Protein AF-A0A4U6C9S7-F1 (afdb_monomer_lite)

Radius of gyration: 25.74 Å; chains: 1; bounding box: 80×56×68 Å

Sequence (152 aa):
MRSLLEGLTTAAFFLFNPWSIAMANDNPYAERSATVLPITLEMDRGAADALARRSLSDLQAIYAQLQKEADQSEELISDGGVACACDVAHSNLLIVIGFSINKLDGEGRYQDWMEDDSLGLLADYRQLVAACGEDAQSPAFSGITDEMIEKL

Structure (mmCIF, N/CA/C/O backbone):
data_AF-A0A4U6C9S7-F1
#
_entry.id   AF-A0A4U6C9S7-F1
#
loop_
_atom_site.group_PDB
_atom_site.id
_atom_site.type_symbol
_atom_site.label_atom_id
_atom_site.label_alt_id
_atom_site.label_comp_id
_atom_site.label_asym_id
_atom_site.label_entity_id
_atom_site.label_seq_id
_atom_site.pdbx_PDB_ins_code
_atom_site.Cartn_x
_atom_site.Cartn_y
_atom_site.Cartn_z
_atom_site.occupancy
_atom_site.B_iso_or_equiv
_atom_site.auth_seq_id
_atom_site.auth_comp_id
_atom_site.auth_asym_id
_atom_site.auth_atom_id
_atom_site.pdbx_PDB_model_num
ATOM 1 N N . MET A 1 1 ? 59.246 -45.117 -50.446 1.00 45.22 1 MET A N 1
ATOM 2 C CA . MET A 1 1 ? 60.288 -44.207 -49.908 1.00 45.22 1 MET A CA 1
ATOM 3 C C . MET A 1 1 ? 59.875 -42.773 -50.216 1.00 45.22 1 MET A C 1
ATOM 5 O O . MET A 1 1 ? 59.567 -42.537 -51.376 1.00 45.22 1 MET A O 1
ATOM 9 N N . ARG A 1 2 ? 59.924 -41.880 -49.202 1.00 36.47 2 ARG A N 1
ATOM 10 C CA . ARG A 1 2 ? 59.472 -40.455 -49.144 1.00 36.47 2 ARG A CA 1
ATOM 11 C C . ARG A 1 2 ? 57.944 -40.271 -49.114 1.00 36.47 2 ARG A C 1
ATOM 13 O O . ARG A 1 2 ? 57.284 -40.858 -49.954 1.00 36.47 2 ARG A O 1
ATOM 20 N N . SER A 1 3 ? 57.291 -39.525 -48.216 1.00 41.88 3 SER A N 1
ATOM 21 C CA . SER A 1 3 ? 57.634 -38.669 -47.053 1.00 41.88 3 SER A CA 1
ATOM 22 C C . SER A 1 3 ? 56.383 -38.657 -46.137 1.00 41.88 3 SER A C 1
ATOM 24 O O . SER A 1 3 ? 55.277 -38.668 -46.664 1.00 41.88 3 SER A O 1
ATOM 26 N N . LEU A 1 4 ? 56.464 -38.900 -44.819 1.00 42.44 4 LEU A N 1
ATOM 27 C CA . LEU A 1 4 ? 56.493 -37.900 -43.720 1.00 42.44 4 LEU A CA 1
ATOM 28 C C . LEU A 1 4 ? 55.598 -36.664 -43.981 1.00 42.44 4 LEU A C 1
ATOM 30 O O . LEU A 1 4 ? 55.855 -35.932 -44.928 1.00 42.44 4 LEU A O 1
ATOM 34 N N . LEU A 1 5 ? 54.433 -36.569 -43.320 1.00 43.34 5 LEU A N 1
ATOM 35 C CA . LEU A 1 5 ? 54.177 -35.848 -42.048 1.00 43.34 5 LEU A CA 1
ATOM 36 C C . LEU A 1 5 ? 54.354 -34.330 -42.194 1.00 43.34 5 LEU A C 1
ATOM 38 O O . LEU A 1 5 ? 55.490 -33.901 -42.325 1.00 43.34 5 LEU A O 1
ATOM 42 N N . GLU A 1 6 ? 53.248 -33.567 -42.140 1.00 41.81 6 GLU A N 1
ATOM 43 C CA . GLU A 1 6 ? 53.108 -32.241 -41.491 1.00 41.81 6 GLU A CA 1
ATOM 44 C C . GLU A 1 6 ? 51.760 -31.558 -41.832 1.00 41.81 6 GLU A C 1
ATOM 46 O O . GLU A 1 6 ? 51.285 -31.645 -42.962 1.00 41.81 6 GLU A O 1
ATOM 51 N N . GLY A 1 7 ? 51.159 -30.868 -40.846 1.00 40.44 7 GLY A N 1
ATOM 52 C CA . GLY A 1 7 ? 50.016 -29.945 -41.012 1.00 40.44 7 GLY A CA 1
ATOM 53 C C . GLY A 1 7 ? 48.749 -30.335 -40.230 1.00 40.44 7 GLY A C 1
ATOM 54 O O . GLY A 1 7 ? 47.792 -30.818 -40.818 1.00 40.44 7 GLY A O 1
ATOM 55 N N . LEU A 1 8 ? 48.743 -30.366 -38.892 1.00 39.09 8 LEU A N 1
ATOM 56 C CA . LEU A 1 8 ? 48.376 -29.245 -38.001 1.00 39.09 8 LEU A CA 1
ATOM 57 C C . LEU A 1 8 ? 47.035 -28.546 -38.332 1.00 39.09 8 LEU A C 1
ATOM 59 O O . LEU A 1 8 ? 46.944 -27.707 -39.219 1.00 39.09 8 LEU A O 1
ATOM 63 N N . THR A 1 9 ? 46.033 -28.881 -37.507 1.00 49.31 9 THR A N 1
ATOM 64 C CA . THR A 1 9 ? 45.020 -27.988 -36.906 1.00 49.31 9 THR A CA 1
ATOM 65 C C . THR A 1 9 ? 44.310 -26.978 -37.806 1.00 49.31 9 THR A C 1
ATOM 67 O O . THR A 1 9 ? 44.806 -25.880 -38.041 1.00 49.31 9 THR A O 1
ATOM 70 N N . THR A 1 10 ? 43.046 -27.253 -38.125 1.00 49.88 10 THR A N 1
ATOM 71 C CA . THR A 1 10 ? 42.053 -26.186 -38.311 1.00 49.88 10 THR A CA 1
ATOM 72 C C . THR A 1 10 ? 40.970 -26.340 -37.257 1.00 49.88 10 THR A C 1
ATOM 74 O O . THR A 1 10 ? 40.207 -27.302 -37.226 1.00 49.88 10 THR A O 1
ATOM 77 N N . ALA A 1 11 ? 41.024 -25.398 -36.320 1.00 48.28 11 ALA A N 1
ATOM 78 C CA . ALA A 1 11 ? 40.131 -25.239 -35.199 1.00 48.28 11 ALA A CA 1
ATOM 79 C C . ALA A 1 11 ? 38.677 -25.099 -35.657 1.00 48.28 11 ALA A C 1
ATOM 81 O O . ALA A 1 11 ? 38.380 -24.521 -36.704 1.00 48.28 11 ALA A O 1
ATOM 82 N N . ALA A 1 12 ? 37.789 -25.613 -34.811 1.00 44.81 12 ALA A N 1
ATOM 83 C CA . ALA A 1 12 ? 36.359 -25.409 -34.868 1.00 44.81 12 ALA A CA 1
ATOM 84 C C . ALA A 1 12 ? 36.036 -23.913 -35.014 1.00 44.81 12 ALA A C 1
ATOM 86 O O . ALA A 1 12 ? 36.197 -23.132 -34.076 1.00 44.81 12 ALA A O 1
ATOM 87 N N . PHE A 1 13 ? 35.544 -23.529 -36.190 1.00 42.28 13 PHE A N 1
ATOM 88 C CA . PHE A 1 13 ? 34.789 -22.297 -36.379 1.00 42.28 13 PHE A CA 1
ATOM 89 C C . PHE A 1 13 ? 33.428 -22.479 -35.691 1.00 42.28 13 PHE A C 1
ATOM 91 O O . PHE A 1 13 ? 32.409 -22.738 -36.328 1.00 42.28 13 PHE A O 1
ATOM 98 N N . PHE A 1 14 ? 33.413 -22.375 -34.360 1.00 45.00 14 PHE A N 1
ATOM 99 C CA . PHE A 1 14 ? 32.213 -21.949 -33.653 1.00 45.00 14 PHE A CA 1
ATOM 100 C C . PHE A 1 14 ? 31.974 -20.504 -34.076 1.00 45.00 14 PHE A C 1
ATOM 102 O O . PHE A 1 14 ? 32.587 -19.572 -33.558 1.00 45.00 14 PHE A O 1
ATOM 109 N N . LEU A 1 15 ? 31.123 -20.338 -35.086 1.00 44.00 15 LEU A N 1
ATOM 110 C CA . LEU A 1 15 ? 30.484 -19.071 -35.391 1.00 44.00 15 LEU A CA 1
ATOM 111 C C . LEU A 1 15 ? 29.686 -18.676 -34.147 1.00 44.00 15 LEU A C 1
ATOM 113 O O . LEU A 1 15 ? 28.541 -19.087 -33.965 1.00 44.00 15 LEU A O 1
ATOM 117 N N . PHE A 1 16 ? 30.341 -17.923 -33.263 1.00 45.50 16 PHE A N 1
ATOM 118 C CA . PHE A 1 16 ? 29.697 -17.110 -32.249 1.00 45.50 16 PHE A CA 1
ATOM 119 C C . PHE A 1 16 ? 28.733 -16.194 -32.986 1.00 45.50 16 PHE A C 1
ATOM 121 O O . PHE A 1 16 ? 29.134 -15.200 -33.585 1.00 45.50 16 PHE A O 1
ATOM 128 N N . ASN A 1 17 ? 27.467 -16.590 -33.002 1.00 40.88 17 ASN A N 1
ATOM 129 C CA . ASN A 1 17 ? 26.383 -15.744 -33.441 1.00 40.88 17 ASN A CA 1
ATOM 130 C C . ASN A 1 17 ? 26.267 -14.618 -32.397 1.00 40.88 17 ASN A C 1
ATOM 132 O O . ASN A 1 17 ? 25.913 -14.905 -31.251 1.00 40.88 17 ASN A O 1
ATOM 136 N N . PRO A 1 18 ? 26.577 -13.351 -32.726 1.00 47.44 18 PRO A N 1
ATOM 137 C CA . PRO A 1 18 ? 26.525 -12.262 -31.750 1.00 47.44 18 PRO A CA 1
ATOM 138 C C . PRO A 1 18 ? 25.083 -11.913 -31.340 1.00 47.44 18 PRO A C 1
ATOM 140 O O . PRO A 1 18 ? 24.868 -11.044 -30.505 1.00 47.44 18 PRO A O 1
ATOM 143 N N . TRP A 1 19 ? 24.086 -12.599 -31.908 1.00 44.34 19 TRP A N 1
ATOM 144 C CA . TRP A 1 19 ? 22.662 -12.369 -31.666 1.00 44.34 19 TRP A CA 1
ATOM 145 C C . TRP A 1 19 ? 22.139 -13.084 -30.416 1.00 44.34 19 TRP A C 1
ATOM 147 O O . TRP A 1 19 ? 20.997 -12.879 -30.025 1.00 44.34 19 TRP A O 1
ATOM 157 N N . SER A 1 20 ? 22.969 -13.892 -29.752 1.00 41.72 20 SER A N 1
ATOM 158 C CA . SER A 1 20 ? 22.602 -14.538 -28.486 1.00 41.72 20 SER A CA 1
ATOM 159 C C . SER A 1 20 ? 22.858 -13.667 -27.246 1.00 41.72 20 SER A C 1
ATOM 161 O O . SER A 1 20 ? 22.612 -14.130 -26.140 1.00 41.72 20 SER A O 1
ATOM 163 N N . ILE A 1 21 ? 23.324 -12.419 -27.401 1.00 46.47 21 ILE A N 1
ATOM 164 C CA . ILE A 1 21 ? 23.590 -11.483 -26.284 1.00 46.47 21 ILE A CA 1
ATOM 165 C C . ILE A 1 21 ? 22.550 -10.341 -26.246 1.00 46.47 21 ILE A C 1
ATOM 167 O O . ILE A 1 21 ? 22.832 -9.248 -25.772 1.00 46.47 21 ILE A O 1
ATOM 171 N N . ALA A 1 22 ? 21.341 -10.567 -26.771 1.00 44.22 22 ALA A N 1
ATOM 172 C CA . ALA A 1 22 ? 20.268 -9.564 -26.801 1.00 44.22 22 ALA A CA 1
ATOM 173 C C . ALA A 1 22 ? 18.953 -10.021 -26.136 1.00 44.22 22 ALA A C 1
ATOM 175 O O . ALA A 1 22 ? 17.922 -9.409 -26.375 1.00 44.22 22 ALA A O 1
ATOM 176 N N . MET A 1 23 ? 18.973 -11.074 -25.308 1.00 44.22 23 MET A N 1
ATOM 177 C CA . MET A 1 23 ? 17.801 -11.532 -24.533 1.00 44.22 23 MET A CA 1
ATOM 178 C C . MET A 1 23 ? 18.151 -11.694 -23.051 1.00 44.22 23 MET A C 1
ATOM 180 O O . MET A 1 23 ? 18.011 -12.763 -22.462 1.00 44.22 23 MET A O 1
ATO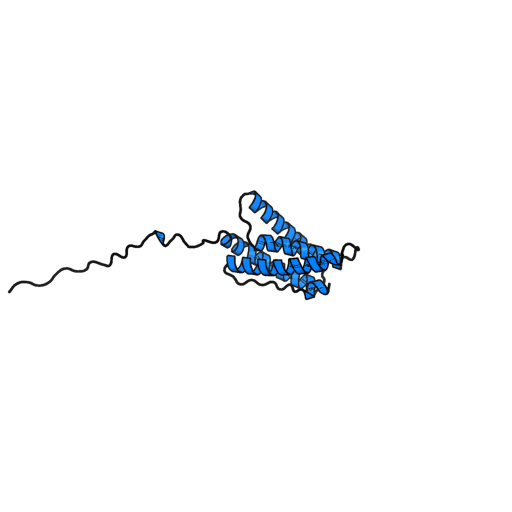M 184 N N . ALA A 1 24 ? 18.709 -10.641 -22.459 1.00 44.31 24 ALA A N 1
ATOM 185 C CA . ALA A 1 24 ? 19.038 -10.602 -21.038 1.00 44.31 24 ALA A CA 1
ATOM 186 C C . ALA A 1 24 ? 18.510 -9.308 -20.404 1.00 44.31 24 ALA A C 1
ATOM 188 O O . ALA A 1 24 ? 19.287 -8.559 -19.826 1.00 44.31 24 ALA A O 1
ATOM 189 N N . ASN A 1 25 ? 17.219 -9.015 -20.622 1.00 52.69 25 ASN A N 1
ATOM 190 C CA . ASN A 1 25 ? 16.220 -8.595 -19.622 1.00 52.69 25 ASN A CA 1
ATOM 191 C C . ASN A 1 25 ? 14.920 -8.190 -20.363 1.00 52.69 25 ASN A C 1
ATOM 193 O O . ASN A 1 25 ? 14.661 -7.009 -20.562 1.00 52.69 25 ASN A O 1
ATOM 197 N N . ASP A 1 26 ? 14.131 -9.159 -20.849 1.00 70.38 26 ASP A N 1
ATOM 198 C CA . ASP A 1 26 ? 12.920 -8.880 -21.656 1.00 70.38 26 ASP A CA 1
ATOM 199 C C . ASP A 1 26 ? 11.729 -8.351 -20.835 1.00 70.38 26 ASP A C 1
ATOM 201 O O . ASP A 1 26 ? 10.683 -8.025 -21.396 1.00 70.38 26 ASP A O 1
ATOM 205 N N . ASN A 1 27 ? 11.862 -8.279 -19.508 1.00 80.88 27 ASN A N 1
ATOM 206 C CA . ASN A 1 27 ? 10.834 -7.733 -18.638 1.00 80.88 27 ASN A CA 1
ATOM 207 C C . ASN A 1 27 ? 11.064 -6.222 -18.432 1.00 80.88 27 ASN A C 1
ATOM 209 O O . ASN A 1 27 ? 12.010 -5.856 -17.725 1.00 80.88 27 ASN A O 1
ATOM 213 N N . PRO A 1 28 ? 10.204 -5.338 -18.977 1.00 87.44 28 PRO A N 1
ATOM 214 C CA . PRO A 1 28 ? 10.366 -3.890 -18.831 1.00 87.44 28 PRO A CA 1
ATOM 215 C C . PRO A 1 28 ? 10.209 -3.405 -17.380 1.00 87.44 28 PRO A C 1
ATOM 217 O O . PRO A 1 28 ? 10.579 -2.274 -17.077 1.00 87.44 28 PRO A O 1
ATOM 220 N N . TYR A 1 29 ? 9.686 -4.243 -16.481 1.00 92.38 29 TYR A N 1
ATOM 221 C CA . TYR A 1 29 ? 9.421 -3.904 -15.084 1.00 92.38 29 TYR A CA 1
ATOM 222 C C . TYR A 1 29 ? 10.544 -4.326 -14.129 1.00 92.38 29 TYR A C 1
ATOM 224 O O . TYR A 1 29 ? 10.540 -3.898 -12.976 1.00 92.38 29 TYR A O 1
ATOM 232 N N . ALA A 1 30 ? 11.501 -5.153 -14.567 1.00 93.44 30 ALA A N 1
ATOM 233 C CA . ALA A 1 30 ? 12.445 -5.826 -13.669 1.00 93.44 30 ALA A CA 1
ATOM 234 C C . ALA A 1 30 ? 13.340 -4.858 -12.873 1.00 93.44 30 ALA A C 1
ATOM 236 O O . ALA A 1 30 ? 13.495 -5.011 -11.664 1.00 93.44 30 ALA A O 1
ATOM 237 N N . GLU A 1 31 ? 13.903 -3.832 -13.522 1.00 93.75 31 GLU A N 1
ATOM 238 C CA . GLU A 1 31 ? 14.782 -2.852 -12.858 1.00 93.75 31 GLU A CA 1
ATOM 239 C C . GLU A 1 31 ? 14.026 -2.017 -11.816 1.00 93.75 31 GLU A C 1
ATOM 241 O O . GLU A 1 31 ? 14.488 -1.832 -10.683 1.00 93.75 31 GLU A O 1
ATOM 246 N N . ARG A 1 32 ? 12.826 -1.550 -12.182 1.00 94.25 32 ARG A N 1
ATOM 247 C CA . ARG A 1 32 ? 11.958 -0.793 -11.280 1.00 94.25 32 ARG A CA 1
ATOM 248 C C . ARG A 1 32 ? 11.519 -1.670 -10.108 1.00 94.25 32 ARG A C 1
ATOM 250 O O . ARG A 1 32 ? 11.694 -1.264 -8.965 1.00 94.25 32 ARG A O 1
ATOM 257 N N . SER A 1 33 ? 11.056 -2.890 -10.370 1.00 95.94 33 SER A N 1
ATOM 258 C CA . SER A 1 33 ? 10.625 -3.836 -9.334 1.00 95.94 33 SER A CA 1
ATOM 259 C C . SER A 1 33 ? 11.749 -4.173 -8.359 1.00 95.94 33 SER A C 1
ATOM 261 O O . SER A 1 33 ? 11.547 -4.105 -7.151 1.00 95.94 33 SER A O 1
ATOM 263 N N . ALA A 1 34 ? 12.965 -4.436 -8.850 1.00 96.19 34 ALA A N 1
ATOM 264 C CA . ALA A 1 34 ? 14.128 -4.690 -7.996 1.00 96.19 34 ALA A CA 1
ATOM 265 C C . ALA A 1 34 ? 14.486 -3.491 -7.100 1.00 96.19 34 ALA A C 1
ATOM 267 O O . ALA A 1 34 ? 14.971 -3.672 -5.983 1.00 96.19 34 ALA A O 1
ATOM 268 N N . THR A 1 35 ? 14.227 -2.272 -7.578 1.00 95.06 35 THR A N 1
ATOM 269 C CA . THR A 1 35 ? 14.458 -1.035 -6.823 1.00 95.06 35 THR A CA 1
ATOM 270 C C . THR A 1 35 ? 13.393 -0.810 -5.749 1.00 95.06 35 THR A C 1
ATOM 272 O O . THR A 1 35 ? 13.722 -0.403 -4.636 1.00 95.06 35 THR A O 1
ATOM 275 N N . VAL A 1 36 ? 12.122 -1.060 -6.070 1.00 96.25 36 VAL A N 1
ATOM 276 C CA . VAL A 1 36 ? 10.987 -0.717 -5.195 1.00 96.25 36 VAL A CA 1
ATOM 277 C C . VAL A 1 36 ? 10.681 -1.809 -4.184 1.00 96.25 36 VAL A C 1
ATOM 279 O O . VAL A 1 36 ? 10.319 -1.499 -3.052 1.00 96.25 36 VAL A O 1
ATOM 282 N N . LEU A 1 37 ? 10.869 -3.079 -4.547 1.00 97.50 37 LEU A N 1
ATOM 283 C CA . LEU A 1 37 ? 10.482 -4.213 -3.713 1.00 97.50 37 LEU A CA 1
ATOM 284 C C . LEU A 1 37 ? 11.003 -4.140 -2.262 1.00 97.50 37 LEU A C 1
ATOM 286 O O . LEU A 1 37 ? 10.219 -4.423 -1.354 1.00 97.50 37 LEU A O 1
ATOM 290 N N . PRO A 1 38 ? 12.259 -3.734 -1.977 1.00 97.44 38 PRO A N 1
ATOM 291 C CA . PRO A 1 38 ? 12.719 -3.577 -0.597 1.00 97.44 38 PRO A CA 1
ATOM 292 C C . PRO A 1 38 ? 11.881 -2.578 0.214 1.00 97.44 38 PRO A C 1
ATOM 294 O O . PRO A 1 38 ? 11.576 -2.848 1.375 1.00 97.44 38 PRO A O 1
ATOM 297 N N . ILE A 1 39 ? 11.473 -1.469 -0.410 1.00 96.62 39 ILE A N 1
ATOM 298 C CA . ILE A 1 39 ? 10.630 -0.431 0.198 1.00 96.62 39 ILE A CA 1
ATOM 299 C C . ILE A 1 39 ? 9.229 -0.999 0.443 1.00 96.62 39 ILE A C 1
ATOM 301 O O . ILE A 1 39 ? 8.693 -0.873 1.543 1.00 96.62 39 ILE A O 1
ATOM 305 N N . THR A 1 40 ? 8.664 -1.706 -0.541 1.00 97.62 40 THR A N 1
ATOM 306 C CA . THR A 1 40 ? 7.357 -2.366 -0.411 1.00 97.62 40 THR A CA 1
ATOM 307 C C . THR A 1 40 ? 7.328 -3.344 0.762 1.00 97.62 40 THR A C 1
ATOM 309 O O . THR A 1 40 ? 6.391 -3.317 1.554 1.00 97.62 40 THR A O 1
ATOM 312 N N . LEU A 1 41 ? 8.360 -4.181 0.916 1.00 98.25 41 LEU A N 1
ATOM 313 C CA . LEU A 1 41 ? 8.443 -5.162 2.005 1.00 98.25 41 LEU A CA 1
ATOM 314 C C . LEU A 1 41 ? 8.711 -4.521 3.374 1.00 98.25 41 LEU A C 1
ATOM 316 O O . LEU A 1 41 ? 8.324 -5.073 4.407 1.00 98.25 41 LEU A O 1
ATOM 320 N N . GLU A 1 42 ? 9.396 -3.379 3.415 1.00 98.06 42 GLU A N 1
ATOM 321 C CA . GLU A 1 42 ? 9.548 -2.597 4.642 1.00 98.06 42 GLU A CA 1
ATOM 322 C C . GLU A 1 42 ? 8.208 -2.001 5.087 1.00 98.06 42 GLU A C 1
ATOM 324 O O . GLU A 1 42 ? 7.825 -2.167 6.250 1.00 98.06 42 GLU A O 1
ATOM 329 N N . MET A 1 43 ? 7.468 -1.386 4.160 1.00 97.88 43 MET A N 1
ATOM 330 C CA . MET A 1 43 ? 6.143 -0.830 4.434 1.00 97.88 43 MET A CA 1
ATOM 331 C C . MET A 1 43 ? 5.128 -1.911 4.806 1.00 97.88 43 MET A C 1
ATOM 333 O O . MET A 1 43 ? 4.385 -1.718 5.763 1.00 97.88 43 MET A O 1
ATOM 337 N N . ASP A 1 44 ? 5.139 -3.060 4.123 1.00 98.50 44 ASP A N 1
ATOM 338 C CA . ASP A 1 44 ? 4.313 -4.225 4.464 1.00 98.50 44 ASP A CA 1
ATOM 339 C C . ASP A 1 44 ? 4.512 -4.651 5.923 1.00 98.50 44 ASP A C 1
ATOM 341 O O . ASP A 1 44 ? 3.556 -4.777 6.688 1.00 98.50 44 ASP A O 1
ATOM 345 N N . ARG A 1 45 ? 5.775 -4.811 6.337 1.00 98.62 45 ARG A N 1
ATOM 346 C CA . ARG A 1 45 ? 6.118 -5.217 7.701 1.00 98.62 45 ARG A CA 1
ATOM 347 C C . ARG A 1 45 ? 5.657 -4.185 8.725 1.00 98.62 45 ARG A C 1
ATOM 349 O O . ARG A 1 45 ? 5.123 -4.564 9.766 1.00 98.62 45 ARG A O 1
ATOM 356 N N . GLY A 1 46 ? 5.877 -2.901 8.439 1.00 98.44 46 GLY A N 1
ATOM 357 C CA . GLY A 1 46 ? 5.414 -1.807 9.291 1.00 98.44 46 GLY A CA 1
ATOM 358 C C . GLY A 1 46 ? 3.891 -1.794 9.422 1.00 98.44 46 GLY A C 1
ATOM 359 O O . GLY A 1 46 ? 3.371 -1.688 10.530 1.00 98.44 46 GLY A O 1
ATOM 360 N N . ALA A 1 47 ? 3.178 -1.970 8.309 1.00 98.44 47 ALA A N 1
ATOM 361 C CA . ALA A 1 47 ? 1.722 -2.028 8.269 1.00 98.44 47 ALA A CA 1
ATOM 362 C C . ALA A 1 47 ? 1.176 -3.229 9.043 1.00 98.44 47 ALA A C 1
ATOM 364 O O . ALA A 1 47 ? 0.288 -3.056 9.873 1.00 98.44 47 ALA A O 1
ATOM 365 N N . ALA A 1 48 ? 1.734 -4.423 8.840 1.00 98.62 48 ALA A N 1
ATOM 366 C CA . ALA A 1 48 ? 1.327 -5.624 9.562 1.00 98.62 48 ALA A CA 1
ATOM 367 C C . ALA A 1 48 ? 1.474 -5.456 11.085 1.00 98.62 48 ALA A C 1
ATOM 369 O O . ALA A 1 48 ? 0.557 -5.782 11.840 1.00 98.62 48 ALA A O 1
ATOM 370 N N . ASP A 1 49 ? 2.596 -4.898 11.547 1.00 98.56 49 ASP A N 1
ATOM 371 C CA . ASP A 1 49 ? 2.826 -4.623 12.969 1.00 98.56 49 ASP A CA 1
ATOM 372 C C . ASP A 1 49 ? 1.881 -3.536 13.520 1.00 98.56 49 ASP A C 1
ATOM 374 O O . ASP A 1 49 ? 1.311 -3.687 14.605 1.00 98.56 49 ASP A O 1
ATOM 378 N N . ALA A 1 50 ? 1.658 -2.458 12.765 1.00 98.44 50 ALA A N 1
ATOM 379 C CA . ALA A 1 50 ? 0.748 -1.386 13.154 1.00 98.44 50 ALA A CA 1
ATOM 380 C C . ALA A 1 50 ? -0.711 -1.868 13.246 1.00 98.44 50 ALA A C 1
ATOM 382 O O . ALA A 1 50 ? -1.394 -1.552 14.222 1.00 98.44 50 ALA A O 1
ATOM 383 N N . LEU A 1 51 ? -1.167 -2.678 12.286 1.00 98.38 51 LEU A N 1
ATOM 384 C CA . LEU A 1 51 ? -2.495 -3.299 12.286 1.00 98.38 51 LEU A CA 1
ATOM 385 C C . LEU A 1 51 ? -2.652 -4.276 13.458 1.00 98.38 51 LEU A C 1
ATOM 387 O O . LEU A 1 51 ? -3.620 -4.182 14.211 1.00 98.38 51 LEU A O 1
ATOM 391 N N . ALA A 1 52 ? -1.670 -5.155 13.685 1.00 97.69 52 ALA A N 1
ATOM 392 C CA . ALA A 1 52 ? -1.703 -6.118 14.788 1.00 97.69 52 ALA A CA 1
ATOM 393 C C . ALA A 1 52 ? -1.809 -5.438 16.165 1.00 97.69 52 ALA A C 1
ATOM 395 O O . ALA A 1 52 ? -2.495 -5.934 17.062 1.00 97.69 52 ALA A O 1
ATOM 396 N N . ARG A 1 53 ? -1.150 -4.285 16.333 1.00 97.44 53 ARG A N 1
ATOM 397 C CA . ARG A 1 53 ? -1.188 -3.482 17.566 1.00 97.44 53 ARG A CA 1
ATOM 398 C C . ARG A 1 53 ? -2.307 -2.440 17.590 1.00 97.44 53 ARG A C 1
ATOM 400 O O . ARG A 1 53 ? -2.466 -1.775 18.611 1.00 97.44 53 ARG A O 1
ATOM 407 N N . ARG A 1 54 ? -3.067 -2.295 16.497 1.00 97.06 54 ARG A N 1
ATOM 408 C CA . ARG A 1 54 ? -4.107 -1.267 16.304 1.00 97.06 54 ARG A CA 1
ATOM 409 C C . ARG A 1 54 ? -3.589 0.151 16.562 1.00 97.06 54 ARG A C 1
ATOM 411 O O . ARG A 1 54 ? -4.244 0.977 17.195 1.00 97.06 54 ARG A O 1
ATOM 418 N N . SER A 1 55 ? -2.365 0.417 16.117 1.00 97.62 55 SER A N 1
ATOM 419 C CA . SER A 1 55 ? -1.664 1.670 16.380 1.00 97.62 55 SER A CA 1
ATOM 420 C C . SER A 1 55 ? -2.064 2.738 15.363 1.00 97.62 55 SER A C 1
ATOM 422 O O . SER A 1 55 ? -1.528 2.786 14.257 1.00 97.62 55 SER A O 1
ATOM 424 N N . LEU A 1 56 ? -3.001 3.616 15.737 1.00 96.88 56 LEU A N 1
ATOM 425 C CA . LEU A 1 56 ? -3.480 4.697 14.866 1.00 96.88 56 LEU A CA 1
ATOM 426 C C . LEU A 1 56 ? -2.339 5.608 14.379 1.00 96.88 56 LEU A C 1
ATOM 428 O O . LEU A 1 56 ? -2.283 5.937 13.197 1.00 96.88 56 LEU A O 1
ATOM 432 N N . SER A 1 57 ? -1.408 5.982 15.262 1.00 97.81 57 SER A N 1
ATOM 433 C CA . SER A 1 57 ? -0.285 6.860 14.908 1.00 97.81 57 SER A CA 1
ATOM 434 C C . SER A 1 57 ? 0.685 6.214 13.921 1.00 97.81 57 SER A C 1
ATOM 436 O O . SER A 1 57 ? 1.168 6.886 13.011 1.00 97.81 57 SER A O 1
ATOM 438 N N . ASP A 1 58 ? 0.957 4.915 14.077 1.00 98.31 58 ASP A N 1
ATOM 439 C CA . ASP A 1 58 ? 1.860 4.200 13.171 1.00 98.31 58 ASP A CA 1
ATOM 440 C C . ASP A 1 58 ? 1.202 4.034 11.796 1.00 98.31 58 ASP A C 1
ATOM 442 O O . ASP A 1 58 ? 1.843 4.275 10.775 1.00 98.31 58 ASP A O 1
ATOM 446 N N . LEU A 1 59 ? -0.099 3.721 11.759 1.00 98.19 59 LEU A N 1
ATOM 447 C CA . LEU A 1 59 ? -0.866 3.651 10.512 1.00 98.19 59 LEU A CA 1
ATOM 448 C C . LEU A 1 59 ? -0.890 5.000 9.783 1.00 98.19 59 LEU A C 1
ATOM 450 O O . LEU A 1 59 ? -0.705 5.033 8.571 1.00 98.19 59 LEU A O 1
ATOM 454 N N . GLN A 1 60 ? -1.052 6.117 10.499 1.00 98.12 60 GLN A N 1
ATOM 455 C CA . GLN A 1 60 ? -0.988 7.462 9.913 1.00 98.12 60 GLN A CA 1
ATOM 456 C C . GLN A 1 60 ? 0.397 7.787 9.335 1.00 98.12 60 GLN A C 1
ATOM 458 O O . GLN A 1 60 ? 0.489 8.375 8.257 1.00 98.12 60 GLN A O 1
ATOM 463 N N . ALA A 1 61 ? 1.477 7.391 10.016 1.00 98.25 61 ALA A N 1
ATOM 464 C CA . ALA A 1 61 ? 2.835 7.572 9.507 1.00 98.25 61 ALA A CA 1
ATOM 465 C C . ALA A 1 61 ? 3.082 6.739 8.237 1.00 98.25 61 ALA A C 1
ATOM 467 O O . ALA A 1 61 ? 3.640 7.243 7.262 1.00 98.25 61 ALA A O 1
ATOM 468 N N . ILE A 1 62 ? 2.613 5.488 8.225 1.00 98.38 62 ILE A N 1
ATOM 469 C CA . ILE A 1 62 ? 2.695 4.595 7.063 1.00 98.38 62 ILE A CA 1
ATOM 470 C C . ILE A 1 62 ? 1.864 5.137 5.900 1.00 98.38 62 ILE A C 1
ATOM 472 O O . ILE A 1 62 ? 2.350 5.159 4.775 1.00 98.38 62 ILE A O 1
ATOM 476 N N . TYR A 1 63 ? 0.654 5.635 6.163 1.00 98.19 63 TYR A N 1
ATOM 477 C CA . TYR A 1 63 ? -0.192 6.278 5.157 1.00 98.19 63 TYR A CA 1
ATOM 478 C C . TYR A 1 63 ? 0.530 7.452 4.487 1.00 98.19 63 TYR A C 1
ATOM 480 O O . TYR A 1 63 ? 0.562 7.545 3.264 1.00 98.19 63 TYR A O 1
ATOM 488 N N . ALA A 1 64 ? 1.164 8.328 5.274 1.00 98.25 64 ALA A N 1
ATOM 489 C CA . ALA A 1 64 ? 1.913 9.461 4.736 1.00 98.25 64 ALA A CA 1
ATOM 490 C C . ALA A 1 64 ? 3.100 9.020 3.861 1.00 98.25 64 ALA A C 1
ATOM 492 O O . ALA A 1 64 ? 3.369 9.636 2.829 1.00 98.25 64 ALA A O 1
ATOM 493 N N . GLN A 1 65 ? 3.795 7.946 4.248 1.00 97.44 65 GLN A N 1
ATOM 494 C CA . GLN A 1 65 ? 4.879 7.389 3.441 1.00 97.44 65 GLN A CA 1
ATOM 495 C C . GLN A 1 65 ? 4.353 6.749 2.149 1.00 97.44 65 GLN A C 1
ATOM 497 O O . GLN A 1 65 ? 4.900 7.015 1.084 1.00 97.44 65 GLN A O 1
ATOM 502 N N . LEU A 1 66 ? 3.271 5.968 2.214 1.00 97.44 66 LEU A N 1
ATOM 503 C CA . LEU A 1 66 ? 2.633 5.368 1.038 1.00 97.44 66 LEU A CA 1
ATOM 504 C C . LEU A 1 66 ? 2.138 6.428 0.053 1.00 97.44 66 LEU A C 1
ATOM 506 O O . LEU A 1 66 ? 2.311 6.256 -1.149 1.00 97.44 66 LEU A O 1
ATOM 510 N N . GLN A 1 67 ? 1.582 7.538 0.550 1.00 97.88 67 GLN A N 1
ATOM 511 C CA . GLN A 1 67 ? 1.173 8.662 -0.291 1.00 97.88 67 GLN A CA 1
ATOM 512 C C . GLN A 1 67 ? 2.372 9.234 -1.049 1.00 97.88 67 GLN A C 1
ATOM 514 O O . GLN A 1 67 ? 2.298 9.427 -2.254 1.00 97.88 67 GLN A O 1
ATOM 519 N N . LYS A 1 68 ? 3.507 9.432 -0.368 1.00 96.81 68 LYS A N 1
ATOM 520 C CA . LYS A 1 68 ? 4.734 9.913 -1.009 1.00 96.81 68 LYS A CA 1
ATOM 521 C C . LYS A 1 68 ? 5.232 8.957 -2.099 1.00 96.81 68 LYS A C 1
ATOM 523 O O . LYS A 1 68 ? 5.639 9.419 -3.159 1.00 96.81 68 LYS A O 1
ATOM 528 N N . GLU A 1 69 ? 5.222 7.649 -1.850 1.00 95.06 69 GLU A N 1
ATOM 529 C CA . GLU A 1 69 ? 5.635 6.658 -2.855 1.00 95.06 69 GLU A CA 1
ATOM 530 C C . GLU A 1 69 ? 4.659 6.601 -4.043 1.00 95.06 69 GLU A C 1
ATOM 532 O O . GLU A 1 69 ? 5.089 6.441 -5.185 1.00 95.06 69 GLU A O 1
ATOM 537 N N . ALA A 1 70 ? 3.354 6.765 -3.795 1.00 94.00 70 ALA A N 1
ATOM 538 C CA . ALA A 1 70 ? 2.346 6.866 -4.847 1.00 94.00 70 ALA A CA 1
ATOM 539 C C . ALA A 1 70 ? 2.562 8.122 -5.708 1.00 94.00 70 ALA A C 1
ATOM 541 O O . ALA A 1 70 ? 2.619 8.007 -6.929 1.00 94.00 70 ALA A O 1
ATOM 542 N N . ASP A 1 71 ? 2.794 9.283 -5.088 1.00 95.25 71 ASP A N 1
ATOM 543 C CA . ASP A 1 71 ? 3.078 10.538 -5.794 1.00 95.25 71 ASP A CA 1
ATOM 544 C C . ASP A 1 71 ? 4.348 10.417 -6.665 1.00 95.25 71 ASP A C 1
ATOM 546 O O . ASP A 1 71 ? 4.380 10.864 -7.811 1.00 95.25 71 ASP A O 1
ATOM 550 N N . GLN A 1 72 ? 5.396 9.758 -6.154 1.00 94.44 72 GLN A N 1
ATOM 551 C CA . GLN A 1 72 ? 6.630 9.496 -6.910 1.00 94.44 72 GLN A CA 1
ATOM 552 C C . GLN A 1 72 ? 6.411 8.549 -8.095 1.00 94.44 72 GLN A C 1
ATOM 554 O O . GLN A 1 72 ? 7.041 8.704 -9.142 1.00 94.44 72 GLN A O 1
ATOM 559 N N . SER A 1 73 ? 5.532 7.560 -7.938 1.00 93.50 73 SER A N 1
ATOM 560 C CA . SER A 1 73 ? 5.139 6.678 -9.035 1.00 93.50 73 SER A CA 1
ATOM 561 C C . SER A 1 73 ? 4.359 7.438 -10.112 1.00 93.50 73 SER A C 1
ATOM 563 O O . SER A 1 73 ? 4.639 7.291 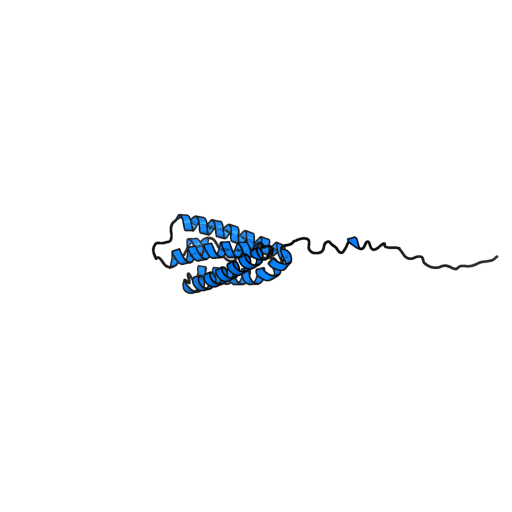-11.302 1.00 93.50 73 SER A O 1
ATOM 565 N N . GLU A 1 74 ? 3.428 8.308 -9.716 1.00 94.19 74 GLU A N 1
ATOM 566 C CA . GLU A 1 74 ? 2.680 9.155 -10.649 1.00 94.19 74 GLU A CA 1
ATOM 567 C C . GLU A 1 74 ? 3.594 10.104 -11.438 1.00 94.19 74 GLU A C 1
ATOM 569 O O . GLU A 1 74 ? 3.414 10.262 -12.650 1.00 94.19 74 GLU A O 1
ATOM 574 N N . GLU A 1 75 ? 4.601 10.696 -10.786 1.00 95.69 75 GLU A N 1
ATOM 575 C CA . GLU A 1 75 ? 5.622 11.523 -11.443 1.00 95.69 75 GLU A CA 1
ATOM 576 C C . GLU A 1 75 ? 6.415 10.707 -12.475 1.00 95.69 75 GLU A C 1
ATOM 578 O O . GLU A 1 75 ? 6.501 11.099 -13.640 1.00 95.69 75 GLU A O 1
ATOM 583 N N . LEU A 1 76 ? 6.896 9.518 -12.093 1.00 93.12 76 LEU A N 1
ATOM 584 C CA . LEU A 1 76 ? 7.612 8.613 -12.997 1.00 93.12 76 LEU A CA 1
ATOM 585 C C . LEU A 1 76 ? 6.785 8.272 -14.247 1.00 93.12 76 LEU A C 1
ATOM 587 O O . LEU A 1 76 ? 7.309 8.305 -15.361 1.00 93.12 76 LEU A O 1
ATOM 591 N N . ILE A 1 77 ? 5.505 7.932 -14.074 1.00 92.19 77 ILE A N 1
ATOM 592 C CA . ILE A 1 77 ? 4.597 7.595 -15.183 1.00 92.19 77 ILE A CA 1
ATOM 593 C C . ILE A 1 77 ? 4.366 8.817 -16.078 1.00 92.19 77 ILE A C 1
ATOM 595 O O . ILE A 1 77 ? 4.368 8.701 -17.306 1.00 92.19 77 ILE A O 1
ATOM 599 N N . SER A 1 78 ? 4.190 9.992 -15.474 1.00 94.25 78 SER A N 1
ATOM 600 C CA . SER A 1 78 ? 3.968 11.250 -16.195 1.00 94.25 78 SER A CA 1
ATOM 601 C C . SER A 1 78 ? 5.164 11.641 -17.068 1.00 94.25 78 SER A C 1
ATOM 603 O O . SER A 1 78 ? 4.973 12.175 -18.162 1.00 94.25 78 SER A O 1
ATOM 605 N N . ASP A 1 79 ? 6.378 11.290 -16.642 1.00 94.31 79 ASP A N 1
ATOM 606 C CA . ASP A 1 79 ? 7.625 11.501 -17.385 1.00 94.31 79 ASP A CA 1
ATOM 607 C C . ASP A 1 79 ? 7.902 10.425 -18.458 1.00 94.31 79 ASP A C 1
ATOM 609 O O . ASP A 1 79 ? 8.959 10.414 -19.095 1.00 94.31 79 ASP A O 1
ATOM 613 N N . GLY A 1 80 ? 6.943 9.526 -18.707 1.00 91.50 80 GLY A N 1
ATOM 614 C CA . GLY A 1 80 ? 7.048 8.456 -19.704 1.00 91.50 80 GLY A CA 1
ATOM 615 C C . GLY A 1 80 ? 7.727 7.186 -19.190 1.00 91.50 80 GLY A C 1
ATOM 616 O O . GLY A 1 80 ? 8.071 6.310 -19.987 1.00 91.50 80 GLY A O 1
ATOM 617 N N . GLY A 1 81 ? 7.925 7.080 -17.874 1.00 90.56 81 GLY A N 1
ATOM 618 C CA . GLY A 1 81 ? 8.333 5.854 -17.208 1.00 90.56 81 GLY A CA 1
ATOM 619 C C . GLY A 1 81 ? 7.228 4.795 -17.194 1.00 90.56 81 GLY A C 1
ATOM 620 O O . GLY A 1 81 ? 6.086 5.021 -17.596 1.00 90.56 81 GLY A O 1
ATOM 621 N N . VAL A 1 82 ? 7.588 3.601 -16.729 1.00 90.19 82 VAL A N 1
ATOM 622 C CA . VAL A 1 82 ? 6.701 2.437 -16.701 1.00 90.19 82 VAL A CA 1
ATOM 623 C C . VAL A 1 82 ? 6.453 2.028 -15.252 1.00 90.19 82 VAL A C 1
ATOM 625 O O . VAL A 1 82 ? 7.401 1.753 -14.518 1.00 90.19 82 VAL A O 1
ATOM 628 N N . ALA A 1 83 ? 5.180 1.967 -14.857 1.00 91.19 83 ALA A N 1
ATOM 629 C CA . ALA A 1 83 ? 4.771 1.454 -13.553 1.00 91.19 83 ALA A CA 1
ATOM 630 C C . ALA A 1 83 ? 4.994 -0.060 -13.463 1.00 91.19 83 ALA A C 1
ATOM 632 O O . ALA A 1 83 ? 4.691 -0.792 -14.409 1.00 91.19 83 ALA A O 1
ATOM 633 N N . CYS A 1 84 ? 5.476 -0.528 -12.317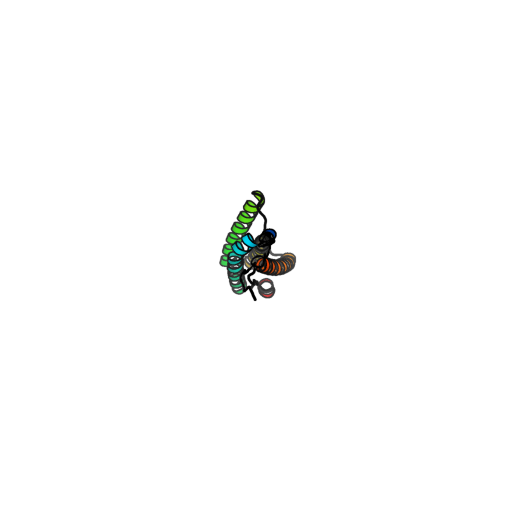 1.00 95.06 84 CYS A N 1
ATOM 634 C CA . CYS A 1 84 ? 5.584 -1.947 -11.988 1.00 95.06 84 CYS A CA 1
ATOM 635 C C . CYS A 1 84 ? 4.492 -2.387 -10.998 1.00 95.06 84 CYS A C 1
ATOM 637 O O . CYS A 1 84 ? 3.725 -1.573 -10.480 1.00 95.06 84 CYS A O 1
ATOM 639 N N . ALA A 1 85 ? 4.434 -3.683 -10.689 1.00 96.75 85 ALA A N 1
ATOM 640 C CA . ALA A 1 85 ? 3.456 -4.213 -9.741 1.00 96.75 85 ALA A CA 1
ATOM 641 C C . ALA A 1 85 ? 3.590 -3.611 -8.326 1.00 96.75 85 ALA A C 1
ATOM 643 O O . ALA A 1 85 ? 2.574 -3.386 -7.670 1.00 96.75 85 ALA A O 1
ATOM 644 N N . CYS A 1 86 ? 4.807 -3.283 -7.866 1.00 97.19 86 CYS A N 1
ATOM 645 C CA . CYS A 1 86 ? 5.004 -2.629 -6.567 1.00 97.19 86 CYS A CA 1
ATOM 646 C C . CYS A 1 86 ? 4.365 -1.232 -6.499 1.00 97.19 86 CYS A C 1
ATOM 648 O O . CYS A 1 86 ? 3.851 -0.848 -5.450 1.00 97.19 86 CYS A O 1
ATOM 650 N N . ASP A 1 87 ? 4.357 -0.489 -7.608 1.00 96.69 87 ASP A N 1
ATOM 651 C CA . ASP A 1 87 ? 3.748 0.842 -7.659 1.00 96.69 87 ASP A CA 1
ATOM 652 C C . ASP A 1 87 ? 2.231 0.757 -7.417 1.00 96.69 87 ASP A C 1
ATOM 654 O O . ASP A 1 87 ? 1.679 1.488 -6.597 1.00 96.69 87 ASP A O 1
ATOM 658 N N . VAL A 1 88 ? 1.567 -0.210 -8.059 1.00 96.50 88 VAL A N 1
ATOM 659 C CA . VAL A 1 88 ? 0.133 -0.474 -7.853 1.00 96.50 88 VAL A CA 1
ATOM 660 C C . VAL A 1 88 ? -0.125 -1.045 -6.454 1.00 96.50 88 VAL A C 1
ATOM 662 O O . VAL A 1 88 ? -1.117 -0.700 -5.810 1.00 96.50 88 VAL A O 1
ATOM 665 N N . ALA A 1 89 ? 0.785 -1.882 -5.942 1.00 97.88 89 ALA A N 1
ATOM 666 C CA . ALA A 1 89 ? 0.691 -2.421 -4.589 1.00 97.88 89 ALA A CA 1
ATOM 667 C C . ALA A 1 89 ? 0.671 -1.298 -3.537 1.00 97.88 89 ALA A C 1
ATOM 669 O O . ALA A 1 89 ? -0.115 -1.363 -2.593 1.00 97.88 89 ALA A O 1
ATOM 670 N N . HIS A 1 90 ? 1.480 -0.247 -3.707 1.00 97.81 90 HIS A N 1
ATOM 671 C CA . HIS A 1 90 ? 1.471 0.904 -2.802 1.00 97.81 90 HIS A CA 1
ATOM 672 C C . HIS A 1 90 ? 0.123 1.628 -2.799 1.00 97.81 90 HIS A C 1
ATOM 674 O O . HIS A 1 90 ? -0.388 1.931 -1.723 1.00 97.81 90 HIS A O 1
ATOM 680 N N . SER A 1 91 ? -0.494 1.841 -3.965 1.00 96.88 91 SER A N 1
ATOM 681 C CA . SER A 1 91 ? -1.825 2.454 -4.056 1.00 96.88 91 SER A CA 1
ATOM 682 C C . SER A 1 91 ? -2.900 1.610 -3.363 1.00 96.88 91 SER A C 1
ATOM 684 O O . SER A 1 91 ? -3.706 2.148 -2.605 1.00 96.88 91 SER A O 1
ATOM 686 N N . ASN A 1 92 ? -2.890 0.287 -3.555 1.00 98.31 92 ASN A N 1
ATOM 687 C CA . ASN A 1 92 ? -3.844 -0.596 -2.878 1.00 98.31 92 ASN A CA 1
ATOM 688 C C . ASN A 1 92 ? -3.642 -0.580 -1.360 1.00 98.31 92 ASN A C 1
ATOM 690 O O . ASN A 1 92 ? -4.609 -0.434 -0.609 1.00 98.31 92 ASN A O 1
ATOM 694 N N . LEU A 1 93 ? -2.392 -0.679 -0.898 1.00 98.38 93 LEU A N 1
ATOM 695 C CA . LEU A 1 93 ? -2.092 -0.642 0.529 1.00 98.38 93 LEU A CA 1
ATOM 696 C C . LEU A 1 93 ? -2.475 0.710 1.145 1.00 98.38 93 LEU A C 1
ATOM 698 O O . LEU A 1 93 ? -3.050 0.733 2.228 1.00 98.38 93 LEU A O 1
ATOM 702 N N . LEU A 1 94 ? -2.238 1.827 0.451 1.00 98.31 94 LEU A N 1
ATOM 703 C CA . LEU A 1 94 ? -2.636 3.166 0.898 1.00 98.31 94 LEU A CA 1
ATOM 704 C C . LEU A 1 94 ? -4.135 3.232 1.224 1.00 98.31 94 LEU A C 1
ATOM 706 O O . LEU A 1 94 ? -4.513 3.751 2.276 1.00 98.31 94 LEU A O 1
ATOM 710 N N . ILE A 1 95 ? -4.982 2.661 0.361 1.00 97.50 95 ILE A N 1
ATOM 711 C CA . ILE A 1 95 ? -6.436 2.629 0.563 1.00 97.50 95 ILE A CA 1
ATOM 712 C C . ILE A 1 95 ? -6.799 1.746 1.763 1.00 97.50 95 ILE A C 1
ATOM 714 O O . ILE A 1 95 ? -7.541 2.191 2.640 1.00 97.50 95 ILE A O 1
ATOM 718 N N . VAL A 1 96 ? -6.236 0.534 1.853 1.00 98.06 96 VAL A N 1
ATOM 719 C CA . VAL A 1 96 ? -6.466 -0.386 2.986 1.00 98.06 96 VAL A CA 1
ATOM 720 C C . VAL A 1 96 ? -6.087 0.274 4.316 1.00 98.06 96 VAL A C 1
ATOM 722 O O . VAL A 1 96 ? -6.840 0.202 5.292 1.00 98.06 96 VAL A O 1
ATOM 725 N N . ILE A 1 97 ? -4.950 0.973 4.366 1.00 98.06 97 ILE A N 1
ATOM 726 C CA . ILE A 1 97 ? -4.523 1.710 5.559 1.00 98.06 97 ILE A CA 1
ATOM 727 C C . ILE A 1 97 ? -5.449 2.900 5.835 1.00 98.06 97 ILE A C 1
ATOM 729 O O . ILE A 1 97 ? -5.830 3.106 6.986 1.00 98.06 97 ILE A O 1
ATOM 733 N N . GLY A 1 98 ? -5.878 3.648 4.816 1.00 96.44 98 GLY A N 1
ATOM 734 C CA . GLY A 1 98 ? -6.842 4.742 4.975 1.00 96.44 98 GLY A CA 1
ATOM 735 C C . GLY A 1 98 ? -8.178 4.280 5.571 1.00 96.44 98 GLY A C 1
ATOM 736 O O . GLY A 1 98 ? -8.715 4.913 6.485 1.00 96.44 98 GLY A O 1
ATOM 737 N N . PHE A 1 99 ? -8.693 3.137 5.118 1.00 96.38 99 PHE A N 1
ATOM 738 C CA . PHE A 1 99 ? -9.880 2.502 5.693 1.00 96.38 99 PHE A CA 1
ATOM 739 C C . PHE A 1 99 ? -9.645 2.020 7.127 1.00 96.38 99 PHE A C 1
ATOM 741 O O . PHE A 1 99 ? -10.476 2.278 7.998 1.00 96.38 99 PHE A O 1
ATOM 748 N N . SER A 1 100 ? -8.487 1.422 7.404 1.00 96.50 100 SER A N 1
ATOM 749 C CA . SER A 1 100 ? -8.100 0.989 8.754 1.00 96.50 100 SER A CA 1
ATOM 750 C C . SER A 1 100 ? -8.013 2.159 9.742 1.00 96.50 100 SER A C 1
ATOM 752 O O . SER A 1 100 ? -8.496 2.061 10.870 1.00 96.50 100 SER A O 1
ATOM 754 N N . ILE A 1 101 ? -7.462 3.299 9.309 1.00 96.12 101 ILE A N 1
ATOM 755 C CA . ILE A 1 101 ? -7.435 4.551 10.079 1.00 96.12 101 ILE A CA 1
ATOM 756 C C . ILE A 1 101 ? -8.862 5.017 10.374 1.00 96.12 101 ILE A C 1
ATOM 758 O O . ILE A 1 101 ? -9.181 5.286 11.528 1.00 96.12 101 ILE A O 1
ATOM 762 N N . ASN A 1 102 ? -9.736 5.068 9.362 1.00 94.06 102 ASN A N 1
ATOM 763 C CA . ASN A 1 102 ? -11.133 5.468 9.552 1.00 94.06 102 ASN A CA 1
ATOM 764 C C . ASN A 1 102 ? -11.888 4.548 10.526 1.00 94.06 102 ASN A C 1
ATOM 766 O O . ASN A 1 102 ? -12.725 5.038 11.284 1.00 94.06 102 ASN A O 1
ATOM 770 N N . LYS A 1 103 ? -11.596 3.238 10.517 1.00 93.75 103 LYS A N 1
ATOM 771 C CA . LYS A 1 103 ? -12.176 2.265 11.457 1.00 93.75 103 LYS A CA 1
ATOM 772 C C . LYS A 1 103 ? -11.723 2.539 12.894 1.00 93.75 103 LYS A C 1
ATOM 774 O O . LYS A 1 103 ? -12.562 2.610 13.787 1.00 93.75 103 LYS A O 1
ATOM 779 N N . LEU A 1 104 ? -10.422 2.751 13.112 1.00 93.62 104 LEU A N 1
ATOM 780 C CA . LEU A 1 104 ? -9.844 2.956 14.447 1.00 93.62 104 LEU A CA 1
ATOM 781 C C . LEU A 1 104 ? -10.128 4.335 15.056 1.00 93.62 104 LEU A C 1
ATOM 783 O O . LEU A 1 104 ? -10.310 4.437 16.267 1.00 93.62 104 LEU A O 1
ATOM 787 N N . ASP A 1 105 ? -10.151 5.389 14.241 1.00 91.75 105 ASP A N 1
ATOM 788 C CA . ASP A 1 105 ? -10.396 6.769 14.687 1.00 91.75 105 ASP A CA 1
ATOM 789 C C . ASP A 1 105 ? -11.837 6.960 15.203 1.00 91.75 105 ASP A C 1
ATOM 791 O O . ASP A 1 105 ? -12.113 7.818 16.036 1.00 91.75 105 ASP A O 1
ATOM 795 N N . GLY A 1 106 ? -12.776 6.115 14.757 1.00 78.62 106 GLY A N 1
ATOM 796 C CA . GLY A 1 106 ? -14.118 6.031 15.340 1.00 78.62 106 GLY A CA 1
ATOM 797 C C . GLY A 1 106 ? -15.022 7.238 15.067 1.00 78.62 106 GLY A C 1
ATOM 798 O O . GLY A 1 106 ? -16.141 7.286 15.576 1.00 78.62 106 GLY A O 1
ATOM 799 N N . GLU A 1 107 ? -14.607 8.188 14.223 1.00 80.62 107 GLU A N 1
ATOM 800 C CA . GLU A 1 107 ? -15.374 9.396 13.874 1.00 80.62 107 GLU A CA 1
ATOM 801 C C . GLU A 1 107 ? -16.597 9.127 12.962 1.00 80.62 107 GLU A C 1
ATOM 803 O O . GLU A 1 107 ? -17.082 10.016 12.263 1.00 80.62 107 GLU A O 1
ATOM 808 N N . GLY A 1 108 ? -17.116 7.893 12.942 1.00 64.38 108 GLY A N 1
ATOM 809 C CA . GLY A 1 108 ? -18.343 7.523 12.226 1.00 64.38 108 GLY A CA 1
ATOM 810 C C . GLY A 1 108 ? -18.231 7.537 10.698 1.00 64.38 108 GLY A C 1
ATOM 811 O O . GLY A 1 108 ? -19.252 7.557 10.014 1.00 64.38 108 GLY A O 1
ATOM 812 N N . ARG A 1 109 ? -17.008 7.546 10.151 1.00 80.12 109 ARG A N 1
ATOM 813 C CA . ARG A 1 109 ? -16.759 7.513 8.699 1.00 80.12 109 ARG A CA 1
ATOM 814 C C . ARG A 1 109 ? -16.681 6.104 8.116 1.00 80.12 109 ARG A C 1
ATOM 816 O O . ARG A 1 109 ? -16.879 5.956 6.913 1.00 80.12 109 ARG A O 1
ATOM 823 N N . TYR A 1 110 ? -16.395 5.101 8.945 1.00 87.25 110 TYR A N 1
ATOM 824 C CA . TYR A 1 110 ? -16.297 3.712 8.510 1.00 87.25 110 TYR A CA 1
ATOM 825 C C . TYR A 1 110 ? -17.684 3.109 8.274 1.00 87.25 110 TYR A C 1
ATOM 827 O O . TYR A 1 110 ? -18.584 3.273 9.097 1.00 87.25 110 TYR A O 1
ATOM 835 N N . GLN A 1 111 ? -17.854 2.436 7.141 1.00 88.62 111 GLN A N 1
ATOM 836 C CA . GLN A 1 111 ? -19.109 1.816 6.716 1.00 88.62 111 GLN A CA 1
ATOM 837 C C . GLN A 1 111 ? -18.845 0.356 6.352 1.00 88.62 111 GLN A C 1
ATOM 839 O O . GLN A 1 111 ? -17.742 0.042 5.919 1.00 88.62 111 GLN A O 1
ATOM 844 N N . ASP A 1 112 ? -19.854 -0.510 6.463 1.00 86.94 112 ASP A N 1
ATOM 845 C CA . ASP A 1 112 ? -19.701 -1.958 6.240 1.00 86.94 112 ASP A CA 1
ATOM 846 C C . ASP A 1 112 ? -19.063 -2.292 4.879 1.00 86.94 112 ASP A C 1
ATOM 848 O O . ASP A 1 112 ? -18.185 -3.143 4.799 1.00 86.94 112 ASP A O 1
ATOM 852 N N . TRP A 1 113 ? -19.419 -1.559 3.817 1.00 89.38 113 TRP A N 1
ATOM 853 C CA . TRP A 1 113 ? -18.839 -1.766 2.483 1.00 89.38 113 TRP A CA 1
ATOM 854 C C . TRP A 1 113 ? -17.328 -1.498 2.425 1.00 89.38 113 TRP A C 1
ATOM 856 O O . TRP A 1 113 ? -16.641 -2.058 1.577 1.00 89.38 113 TRP A O 1
ATOM 866 N N . MET A 1 114 ? -16.795 -0.661 3.324 1.00 93.56 114 MET A N 1
ATOM 867 C CA . MET A 1 114 ? -15.357 -0.399 3.396 1.00 93.56 114 MET A CA 1
ATOM 868 C C . MET A 1 114 ? -14.593 -1.619 3.906 1.00 93.56 114 MET A C 1
ATOM 870 O O . MET A 1 114 ? -13.411 -1.739 3.599 1.00 93.56 114 MET A O 1
ATOM 874 N N . GLU A 1 115 ? -15.217 -2.509 4.682 1.00 93.38 115 GLU A N 1
ATOM 875 C CA . GLU A 1 115 ? -14.582 -3.759 5.114 1.00 93.38 115 GLU A CA 1
ATOM 876 C C . GLU A 1 115 ? -14.405 -4.712 3.935 1.00 93.38 115 GLU A C 1
ATOM 878 O O . GLU A 1 115 ? -13.278 -5.125 3.657 1.00 93.38 115 GLU A O 1
ATOM 883 N N . ASP A 1 116 ? -15.479 -4.963 3.185 1.00 95.31 116 ASP A N 1
ATOM 884 C CA . ASP A 1 116 ? -15.447 -5.805 1.985 1.00 95.31 116 ASP A CA 1
ATOM 885 C C . ASP A 1 116 ? -14.435 -5.273 0.955 1.00 95.31 116 ASP A C 1
ATOM 887 O O . ASP A 1 116 ? -13.595 -6.027 0.453 1.00 95.31 116 ASP A O 1
ATOM 891 N N . ASP A 1 117 ? -14.446 -3.959 0.701 1.00 96.81 117 ASP A N 1
ATOM 892 C CA . ASP A 1 117 ? -13.485 -3.312 -0.198 1.00 96.81 117 ASP A CA 1
ATOM 893 C C . ASP A 1 117 ? -12.047 -3.400 0.342 1.00 96.81 117 ASP A C 1
ATOM 895 O O . ASP A 1 117 ? -11.117 -3.652 -0.429 1.00 96.81 117 ASP A O 1
ATOM 899 N N . SER A 1 118 ? -11.837 -3.243 1.658 1.00 96.19 118 SER A N 1
ATOM 900 C CA . SER A 1 118 ? -10.506 -3.398 2.273 1.00 96.19 118 SER A CA 1
ATOM 901 C C . SER A 1 118 ? -9.954 -4.803 2.049 1.00 96.19 118 SER A C 1
ATOM 903 O O . SER A 1 118 ? -8.781 -4.958 1.715 1.00 96.19 118 SER A O 1
ATOM 905 N N . LEU A 1 119 ? -10.785 -5.832 2.232 1.00 97.81 119 LEU A N 1
ATOM 906 C CA . LEU A 1 119 ? -10.382 -7.229 2.081 1.00 97.81 119 LEU A CA 1
ATOM 907 C C . LEU A 1 119 ? -10.095 -7.581 0.618 1.00 97.81 119 LEU A C 1
ATOM 909 O O . LEU A 1 119 ? -9.101 -8.256 0.335 1.00 97.81 119 LEU A O 1
ATOM 913 N N . GLY A 1 120 ? -10.908 -7.073 -0.313 1.00 98.25 120 GLY A N 1
ATOM 914 C CA . GLY A 1 120 ? -10.657 -7.195 -1.750 1.00 98.25 120 GLY A CA 1
ATOM 915 C C . GLY A 1 120 ? -9.323 -6.563 -2.152 1.00 98.25 120 GLY A C 1
ATOM 916 O O . GLY A 1 120 ? -8.456 -7.233 -2.716 1.00 98.25 120 GLY A O 1
ATOM 917 N N . LEU A 1 121 ? -9.101 -5.305 -1.764 1.00 98.38 121 LEU A N 1
ATOM 918 C CA . LEU A 1 121 ? -7.856 -4.586 -2.050 1.00 98.38 121 LEU A CA 1
ATOM 919 C C . LEU A 1 121 ? -6.635 -5.231 -1.388 1.00 98.38 121 LEU A C 1
ATOM 921 O O . LEU A 1 121 ? -5.553 -5.239 -1.976 1.00 98.38 121 LEU A O 1
ATOM 925 N N . LEU A 1 122 ? -6.791 -5.811 -0.195 1.00 98.56 122 LEU A N 1
ATOM 926 C CA . LEU A 1 122 ? -5.731 -6.559 0.476 1.00 98.56 122 LEU A CA 1
ATOM 927 C C . LEU A 1 122 ? -5.390 -7.864 -0.264 1.00 98.56 122 LEU A C 1
ATOM 929 O O . LEU A 1 122 ? -4.226 -8.268 -0.322 1.00 98.56 122 LEU A O 1
ATOM 933 N N . ALA A 1 123 ? -6.378 -8.558 -0.832 1.00 98.50 123 ALA A N 1
ATOM 934 C CA . ALA A 1 123 ? -6.127 -9.723 -1.679 1.00 98.50 123 ALA A CA 1
ATOM 935 C C . ALA A 1 123 ? -5.348 -9.342 -2.948 1.00 98.50 123 ALA A C 1
ATOM 937 O O . ALA A 1 123 ? -4.358 -10.004 -3.271 1.00 98.50 123 ALA A O 1
ATOM 938 N N . ASP A 1 124 ? -5.732 -8.249 -3.606 1.00 98.56 124 ASP A N 1
ATOM 939 C CA . ASP A 1 124 ? -5.036 -7.738 -4.790 1.00 98.56 124 ASP A CA 1
ATOM 940 C C . ASP A 1 124 ? -3.617 -7.271 -4.452 1.00 98.56 124 ASP A C 1
ATOM 942 O O . ASP A 1 124 ? -2.660 -7.618 -5.143 1.00 98.56 124 ASP A O 1
ATOM 946 N N . TYR A 1 125 ? -3.451 -6.555 -3.337 1.00 98.62 125 TYR A N 1
ATOM 947 C CA . TYR A 1 125 ? -2.147 -6.143 -2.822 1.00 98.62 125 TYR A CA 1
ATOM 948 C C . TYR A 1 125 ? -1.187 -7.332 -2.678 1.00 98.62 125 TYR A C 1
ATOM 950 O O . TYR A 1 125 ? -0.059 -7.285 -3.166 1.00 98.62 125 TYR A O 1
ATOM 958 N N . ARG A 1 126 ? -1.642 -8.433 -2.067 1.00 98.62 126 ARG A N 1
ATOM 959 C CA . ARG A 1 126 ? -0.830 -9.648 -1.886 1.00 98.62 126 ARG A CA 1
ATOM 960 C C . 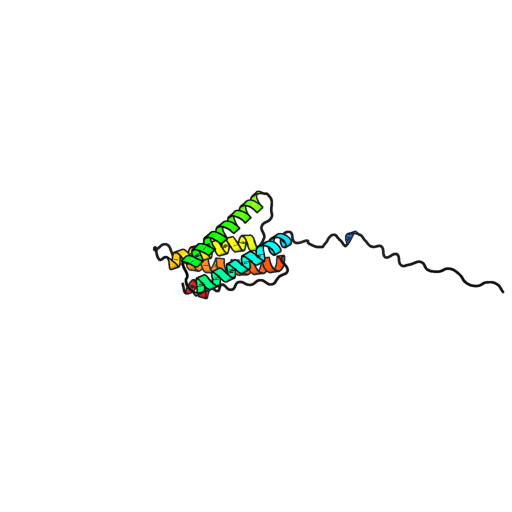ARG A 1 126 ? -0.379 -10.255 -3.212 1.00 98.62 126 ARG A C 1
ATOM 962 O O . ARG A 1 126 ? 0.763 -10.700 -3.318 1.00 98.62 126 ARG A O 1
ATOM 969 N N . GLN A 1 127 ? -1.253 -10.256 -4.218 1.00 98.62 127 GLN A N 1
ATOM 970 C CA . GLN A 1 127 ? -0.917 -10.729 -5.562 1.00 98.62 127 GLN A CA 1
ATOM 971 C C . GLN A 1 127 ? 0.101 -9.808 -6.244 1.00 98.62 127 GLN A C 1
ATOM 973 O O . GLN A 1 127 ? 1.051 -10.293 -6.854 1.00 98.62 127 GLN A O 1
ATOM 978 N N . LEU A 1 128 ? -0.047 -8.490 -6.093 1.00 98.44 128 LEU A N 1
ATOM 979 C CA . LEU A 1 128 ? 0.870 -7.501 -6.661 1.00 98.44 128 LEU A CA 1
ATOM 980 C C . LEU A 1 128 ? 2.261 -7.554 -6.017 1.00 98.44 128 LEU A C 1
ATOM 982 O O . LEU A 1 128 ? 3.261 -7.444 -6.723 1.00 98.44 128 LEU A O 1
ATOM 986 N N . VAL A 1 129 ? 2.348 -7.786 -4.703 1.00 98.44 129 VAL A N 1
ATOM 987 C CA . VAL A 1 129 ? 3.630 -8.024 -4.018 1.00 98.44 129 VAL A CA 1
ATOM 988 C C . VAL A 1 129 ? 4.327 -9.256 -4.594 1.00 98.44 129 VAL A C 1
ATOM 990 O O . VAL A 1 129 ? 5.519 -9.193 -4.892 1.00 98.44 129 VAL A O 1
ATOM 993 N N . ALA A 1 130 ? 3.592 -10.353 -4.800 1.00 98.38 130 ALA A N 1
ATOM 994 C CA . ALA A 1 130 ? 4.147 -11.562 -5.403 1.00 98.38 130 ALA A CA 1
ATOM 995 C C . ALA A 1 13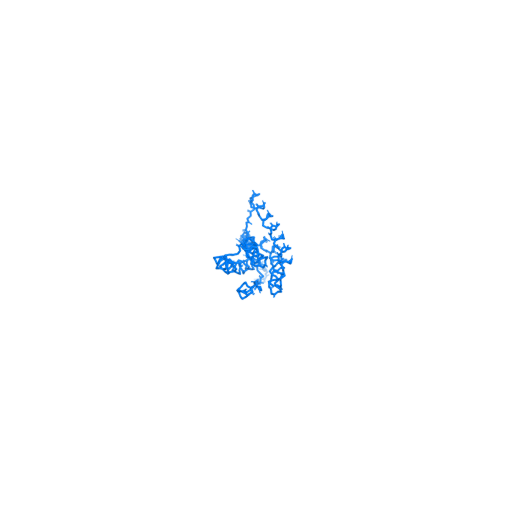0 ? 4.630 -11.312 -6.843 1.00 98.38 130 ALA A C 1
ATOM 997 O O . ALA A 1 130 ? 5.766 -11.654 -7.161 1.00 98.38 130 ALA A O 1
ATOM 998 N N . ALA A 1 131 ? 3.824 -10.642 -7.673 1.00 98.00 131 ALA A N 1
ATOM 999 C CA . ALA A 1 131 ? 4.192 -10.281 -9.044 1.00 98.00 131 ALA A CA 1
ATOM 1000 C C . ALA A 1 131 ? 5.436 -9.377 -9.094 1.00 98.00 131 ALA A C 1
ATOM 1002 O O . ALA A 1 131 ? 6.346 -9.614 -9.882 1.00 98.00 131 ALA A O 1
ATOM 1003 N N . CYS A 1 132 ? 5.535 -8.394 -8.195 1.00 97.25 132 CYS A N 1
ATOM 1004 C CA . CYS A 1 132 ? 6.730 -7.560 -8.094 1.00 97.25 132 CYS A CA 1
ATOM 1005 C C . CYS A 1 132 ? 7.968 -8.377 -7.680 1.00 97.25 132 CYS A C 1
ATOM 1007 O O . CYS A 1 132 ? 9.075 -8.139 -8.163 1.00 97.25 132 CYS A O 1
ATOM 1009 N N . GLY A 1 133 ? 7.784 -9.376 -6.812 1.00 97.56 133 GLY A N 1
ATOM 1010 C CA . GLY A 1 133 ? 8.821 -10.347 -6.473 1.00 97.56 133 GLY A CA 1
ATOM 1011 C C . GLY A 1 133 ? 9.280 -11.183 -7.668 1.00 97.56 133 GLY A C 1
ATOM 1012 O O . GLY A 1 133 ? 10.479 -11.391 -7.854 1.00 97.56 133 GLY A O 1
ATOM 1013 N N . GLU A 1 134 ? 8.350 -11.627 -8.512 1.00 97.56 134 GLU A N 1
ATOM 1014 C CA . GLU A 1 134 ? 8.660 -12.338 -9.757 1.00 97.56 134 GLU A CA 1
ATOM 1015 C C . GLU A 1 134 ? 9.454 -11.453 -10.728 1.00 97.56 134 GLU A C 1
ATOM 1017 O O . GLU A 1 134 ? 10.506 -11.877 -11.215 1.00 97.56 134 GLU A O 1
ATOM 1022 N N . ASP A 1 135 ? 9.019 -10.205 -10.932 1.00 95.75 135 ASP A N 1
ATOM 1023 C CA . ASP A 1 135 ? 9.712 -9.219 -11.767 1.00 95.75 135 ASP A CA 1
ATOM 1024 C C . ASP A 1 135 ? 11.144 -8.953 -11.272 1.00 95.75 135 ASP A C 1
ATOM 1026 O O . ASP A 1 135 ? 12.085 -8.884 -12.066 1.00 95.75 135 ASP A O 1
ATOM 1030 N N . ALA A 1 136 ? 11.315 -8.842 -9.952 1.00 95.88 136 ALA A N 1
ATOM 1031 C CA . ALA A 1 136 ? 12.597 -8.617 -9.288 1.00 95.88 136 ALA A CA 1
ATOM 1032 C C . ALA A 1 136 ? 13.444 -9.892 -9.102 1.00 95.88 136 ALA A C 1
ATOM 1034 O O . ALA A 1 136 ? 14.553 -9.811 -8.572 1.00 95.88 136 ALA A O 1
ATOM 1035 N N . GLN A 1 137 ? 12.933 -11.067 -9.487 1.00 95.94 137 GLN A N 1
ATOM 1036 C CA . GLN A 1 137 ? 13.557 -12.375 -9.240 1.00 95.94 137 GLN A CA 1
ATOM 1037 C C . GLN A 1 137 ? 13.883 -12.630 -7.754 1.00 95.94 137 GLN A C 1
ATOM 1039 O O . GLN A 1 137 ? 14.876 -13.275 -7.410 1.00 95.94 137 GLN A O 1
ATOM 1044 N N . SER A 1 138 ? 13.028 -12.131 -6.860 1.00 95.69 138 SER A N 1
ATOM 1045 C CA . SER A 1 138 ? 13.167 -12.224 -5.409 1.00 95.69 138 SER A CA 1
ATOM 1046 C C . SER A 1 138 ? 11.820 -12.583 -4.776 1.00 95.69 138 SER A C 1
ATOM 1048 O O . SER A 1 138 ? 10.882 -11.798 -4.888 1.00 95.69 138 SER A O 1
ATOM 1050 N N . PRO A 1 139 ? 11.690 -13.720 -4.064 1.00 95.75 139 PRO A N 1
ATOM 1051 C CA . PRO A 1 139 ? 10.429 -14.103 -3.435 1.00 95.75 139 PRO A CA 1
ATOM 1052 C C . PRO A 1 139 ? 9.897 -13.015 -2.497 1.00 95.75 139 PRO A C 1
ATOM 1054 O O . PRO A 1 139 ? 10.630 -12.515 -1.641 1.00 95.75 139 PRO A O 1
ATOM 1057 N N . ALA A 1 140 ? 8.617 -12.683 -2.642 1.00 97.56 140 ALA A N 1
ATOM 1058 C CA . ALA A 1 140 ? 7.963 -11.615 -1.904 1.00 97.56 140 ALA A CA 1
ATOM 1059 C C . ALA A 1 140 ? 6.564 -12.047 -1.466 1.00 97.56 140 ALA A C 1
ATOM 1061 O O . ALA A 1 140 ? 5.789 -12.582 -2.257 1.00 97.56 140 ALA A O 1
ATOM 1062 N N . PHE A 1 141 ? 6.250 -11.810 -0.194 1.00 97.38 141 PHE A N 1
ATOM 1063 C CA . PHE A 1 141 ? 4.969 -12.152 0.412 1.00 97.38 141 PHE A CA 1
ATOM 1064 C C . PHE A 1 141 ? 4.612 -11.081 1.436 1.00 97.38 141 PHE A C 1
ATOM 1066 O O . PHE A 1 141 ? 5.483 -10.640 2.186 1.00 97.38 141 PHE A O 1
ATOM 1073 N N . SER A 1 142 ? 3.340 -10.701 1.478 1.00 98.00 142 SER A N 1
ATOM 1074 C CA . SER A 1 142 ? 2.825 -9.815 2.519 1.00 98.00 142 SER A CA 1
ATOM 1075 C C . SER A 1 142 ? 2.642 -10.561 3.840 1.00 98.00 142 SER A C 1
ATOM 1077 O O . SER A 1 142 ? 2.204 -11.715 3.856 1.00 98.00 142 SER A O 1
ATOM 1079 N N . GLY A 1 143 ? 2.925 -9.881 4.948 1.00 97.81 143 GLY A N 1
ATOM 1080 C CA . GLY A 1 143 ? 2.579 -10.307 6.302 1.00 97.81 143 GLY A CA 1
ATOM 1081 C C . GLY A 1 143 ? 1.193 -9.852 6.774 1.00 97.81 143 GLY A C 1
ATOM 1082 O O . GLY A 1 143 ? 0.787 -10.223 7.877 1.00 97.81 143 GLY A O 1
ATOM 1083 N N . ILE A 1 144 ? 0.469 -9.058 5.980 1.00 98.50 144 ILE A N 1
ATOM 1084 C CA . ILE A 1 144 ? -0.862 -8.553 6.326 1.00 98.50 144 ILE A CA 1
ATOM 1085 C C . ILE A 1 144 ? -1.907 -9.632 6.024 1.00 98.50 144 ILE A C 1
ATOM 1087 O O . ILE A 1 144 ? -1.945 -10.218 4.940 1.00 98.50 144 ILE A O 1
ATOM 1091 N N . THR A 1 145 ? -2.771 -9.898 7.000 1.00 98.19 145 THR A N 1
ATOM 1092 C CA . THR A 1 145 ? -3.806 -10.938 6.919 1.00 98.19 145 THR A CA 1
ATOM 1093 C C . THR A 1 145 ? -5.198 -10.332 7.018 1.00 98.19 145 THR A C 1
ATOM 1095 O O . T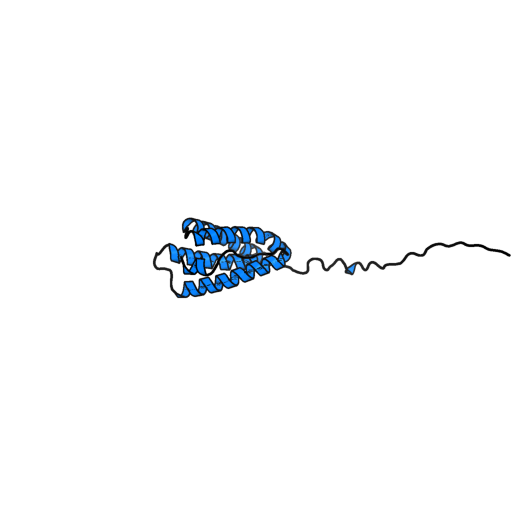HR A 1 145 ? -5.370 -9.279 7.626 1.00 98.19 145 THR A O 1
ATOM 1098 N N . ASP A 1 146 ? -6.194 -11.024 6.470 1.00 98.25 146 ASP A N 1
ATOM 1099 C CA . ASP A 1 146 ? -7.606 -10.619 6.533 1.00 98.25 146 ASP A CA 1
ATOM 1100 C C . ASP A 1 146 ? -8.047 -10.410 7.994 1.00 98.25 146 ASP A C 1
ATOM 1102 O O . ASP A 1 146 ? -8.637 -9.388 8.340 1.00 98.25 146 ASP A O 1
ATOM 1106 N N . GLU A 1 147 ? -7.616 -11.311 8.884 1.00 97.88 147 GLU A N 1
ATOM 1107 C CA . GLU A 1 147 ? -7.887 -11.264 10.323 1.00 97.88 147 GLU A CA 1
ATOM 1108 C C . GLU A 1 147 ? -7.425 -9.950 10.978 1.00 97.88 147 GLU A C 1
ATOM 1110 O O . GLU A 1 147 ? -8.061 -9.467 11.917 1.00 97.88 147 GLU A O 1
ATOM 1115 N N . MET A 1 148 ? -6.328 -9.353 10.498 1.00 97.62 148 MET A N 1
ATOM 1116 C CA . MET A 1 148 ? -5.846 -8.072 11.021 1.00 97.62 148 MET A CA 1
ATOM 1117 C C . MET A 1 148 ? -6.809 -6.924 10.714 1.00 97.62 148 MET A C 1
ATOM 1119 O O . MET A 1 148 ? -6.900 -6.018 11.532 1.00 97.62 148 MET A O 1
ATOM 1123 N N . ILE A 1 149 ? -7.522 -6.966 9.582 1.00 96.19 149 ILE A N 1
ATOM 1124 C CA . ILE A 1 149 ? -8.499 -5.946 9.165 1.00 96.19 149 ILE A CA 1
ATOM 1125 C C . ILE A 1 149 ? -9.848 -6.169 9.853 1.00 96.19 149 ILE A C 1
ATOM 1127 O O . ILE A 1 149 ? -10.437 -5.240 10.416 1.00 96.19 149 ILE A O 1
ATOM 1131 N N . GLU A 1 150 ? -10.321 -7.416 9.859 1.00 94.69 150 GLU A N 1
ATOM 1132 C CA . GLU A 1 150 ? -11.592 -7.803 10.482 1.00 94.69 150 GLU A CA 1
ATOM 1133 C C . GLU A 1 150 ? -11.607 -7.449 11.977 1.00 94.69 150 GLU A C 1
ATOM 1135 O O . GLU A 1 150 ? -12.619 -6.990 12.510 1.00 94.69 150 GLU A O 1
ATOM 1140 N N . LYS A 1 151 ? -10.465 -7.609 12.661 1.00 93.00 151 LYS A N 1
ATOM 1141 C CA . LYS A 1 151 ? -10.359 -7.438 14.116 1.00 93.00 151 LYS A CA 1
ATOM 1142 C C . LYS A 1 151 ? -10.013 -6.033 14.605 1.00 93.00 151 LYS A C 1
ATOM 1144 O O . LYS A 1 151 ? -9.895 -5.906 15.824 1.00 93.00 151 LYS A O 1
ATOM 1149 N N . LEU A 1 152 ? -9.818 -5.030 13.745 1.00 90.00 152 LEU A N 1
ATOM 1150 C CA . LEU A 1 152 ? -9.548 -3.639 14.167 1.00 90.00 152 LEU A CA 1
ATOM 1151 C C . LEU A 1 152 ? -10.624 -3.129 15.135 1.00 90.00 152 LEU A C 1
ATOM 1153 O O . LEU A 1 152 ? -10.234 -2.738 16.264 1.00 90.00 152 LEU A O 1
#

pLDDT: mean 86.8, std 19.53, range [36.47, 98.62]

Foldseek 3Di:
DDDDDDDDDDDDPPVPPVVVPPPPQPQLCQVVLLVCLVVLQVLLVQVQVCLQVLPLVSLVVSLVVLVVLLVVQVVCVVVVHDDALSSVLSVLVSLLSVQSNVVSVPPPPHDPVSLVSSLVSVVSSQVSSQRSCVSNVHGGGGPHDNCSSVVD

Secondary structure (DSSP, 8-state):
-----------------GGGGS-S---TTHHHHHHHHHHHHHHHHHHHHHHHTT-HHHHHHHHHHHHHHHHHHHHHHHTT----HHHHHHHHHHHHHHHHHHHHH-SS---HHHHHHHHHHHHHHHHHHHHHHHHTTS-------HHHHHT-